Protein AF-E0S555-F1 (afdb_monomer_lite)

Secondary structure (DSSP, 8-state):
-TTEEEETTEEEEEETTEEEEEEEETTEEEEEEE--HHHHHHHHHHHHHHHHHHHTS----GGGT---S----

Structure (mmCIF, N/CA/C/O backbone):
data_AF-E0S555-F1
#
_entry.id   AF-E0S555-F1
#
loop_
_atom_site.group_PDB
_atom_site.id
_atom_site.type_symbol
_atom_site.label_atom_id
_atom_site.label_alt_id
_atom_site.label_comp_id
_atom_site.label_asym_id
_atom_site.label_entity_id
_atom_site.label_seq_id
_atom_site.pdbx_PDB_ins_code
_atom_site.Cartn_x
_atom_site.Cartn_y
_atom_site.Cartn_z
_atom_site.occupancy
_atom_site.B_iso_or_equiv
_atom_site.auth_seq_id
_atom_site.auth_comp_id
_atom_site.auth_asym_id
_atom_site.auth_atom_id
_atom_site.pdbx_PDB_model_num
ATOM 1 N N . MET A 1 1 ? 15.002 -15.303 1.277 1.00 62.66 1 MET A N 1
ATOM 2 C CA . MET A 1 1 ? 14.011 -15.371 0.183 1.00 62.66 1 MET A CA 1
ATOM 3 C C . MET A 1 1 ? 14.716 -14.941 -1.095 1.00 62.66 1 MET A C 1
ATOM 5 O O . MET A 1 1 ? 15.431 -13.950 -1.024 1.00 62.66 1 MET A O 1
ATOM 9 N N . PRO A 1 2 ? 14.620 -15.677 -2.216 1.00 74.31 2 PRO A N 1
ATOM 10 C CA . PRO A 1 2 ? 15.150 -15.196 -3.494 1.00 74.31 2 PRO A CA 1
ATOM 11 C C . PRO A 1 2 ? 14.567 -13.811 -3.806 1.00 74.31 2 PRO A C 1
ATOM 13 O O . PRO A 1 2 ? 13.388 -13.594 -3.533 1.00 74.31 2 PRO A O 1
ATOM 16 N N . TYR A 1 3 ? 15.382 -12.889 -4.325 1.00 74.19 3 TYR A N 1
ATOM 17 C CA . TYR A 1 3 ? 14.995 -11.504 -4.671 1.00 74.19 3 TYR A CA 1
ATOM 18 C C . TYR A 1 3 ? 14.623 -10.578 -3.500 1.00 74.19 3 TYR A C 1
ATOM 20 O O . TYR A 1 3 ? 14.349 -9.401 -3.724 1.00 74.19 3 TYR A O 1
ATOM 28 N N . TRP A 1 4 ? 14.646 -11.077 -2.261 1.00 74.56 4 TRP A N 1
ATOM 29 C CA . TRP A 1 4 ? 14.576 -10.237 -1.068 1.00 74.56 4 TRP A CA 1
ATOM 30 C C . TRP A 1 4 ? 15.946 -9.641 -0.778 1.00 74.56 4 TRP A C 1
ATOM 32 O O . TRP A 1 4 ? 16.946 -10.365 -0.736 1.00 74.56 4 TRP A O 1
ATOM 42 N N . ILE A 1 5 ? 15.965 -8.340 -0.532 1.00 76.50 5 ILE A N 1
ATOM 43 C CA . ILE A 1 5 ? 17.124 -7.609 -0.041 1.00 76.50 5 ILE A CA 1
ATOM 44 C C . ILE A 1 5 ? 16.635 -6.822 1.181 1.00 76.50 5 ILE A C 1
ATOM 46 O O . ILE A 1 5 ? 15.550 -6.254 1.169 1.00 76.50 5 ILE A O 1
ATOM 50 N N . GLY A 1 6 ? 17.382 -6.850 2.277 1.00 68.56 6 GLY A N 1
ATOM 51 C CA . GLY A 1 6 ? 17.113 -6.008 3.440 1.00 68.56 6 GLY A CA 1
ATOM 52 C C . GLY A 1 6 ? 18.345 -5.166 3.724 1.00 68.56 6 GLY A C 1
ATOM 53 O O . GLY A 1 6 ? 19.441 -5.725 3.785 1.00 68.56 6 GLY A O 1
ATOM 54 N N . ASP A 1 7 ? 18.171 -3.857 3.873 1.00 69.06 7 ASP A N 1
ATOM 55 C CA . ASP A 1 7 ? 19.200 -2.941 4.373 1.00 69.06 7 ASP A CA 1
ATOM 56 C C . ASP A 1 7 ? 18.640 -2.067 5.509 1.00 69.06 7 ASP A C 1
ATOM 58 O O . ASP A 1 7 ? 17.573 -2.363 6.056 1.00 69.06 7 ASP A O 1
ATOM 62 N N . ASP A 1 8 ? 19.372 -1.021 5.896 1.00 63.59 8 ASP A N 1
ATOM 63 C CA . ASP A 1 8 ? 18.983 -0.100 6.969 1.00 63.59 8 ASP A CA 1
ATOM 64 C C . ASP A 1 8 ? 17.636 0.615 6.704 1.00 63.59 8 ASP A C 1
ATOM 66 O O . ASP A 1 8 ? 17.048 1.161 7.636 1.00 63.59 8 ASP A O 1
ATOM 70 N N . ASN A 1 9 ? 17.116 0.574 5.468 1.00 64.62 9 ASN A N 1
ATOM 71 C CA . ASN A 1 9 ? 15.817 1.124 5.065 1.00 64.62 9 ASN A CA 1
ATOM 72 C C . ASN A 1 9 ? 14.675 0.087 5.086 1.00 64.62 9 ASN A C 1
ATOM 74 O O . ASN A 1 9 ? 13.547 0.412 4.720 1.00 64.62 9 ASN A O 1
ATOM 78 N N . GLY A 1 10 ? 14.937 -1.154 5.515 1.00 73.12 10 GLY A N 1
ATOM 79 C CA . GLY A 1 10 ? 13.911 -2.179 5.717 1.00 73.12 10 GLY A CA 1
ATOM 80 C C . GLY A 1 10 ? 13.810 -3.234 4.605 1.00 73.12 10 GLY A C 1
ATOM 81 O O . GLY A 1 10 ? 14.726 -3.406 3.795 1.00 73.12 10 GLY A O 1
ATOM 82 N N . PRO A 1 11 ? 12.734 -4.046 4.607 1.00 82.25 11 PRO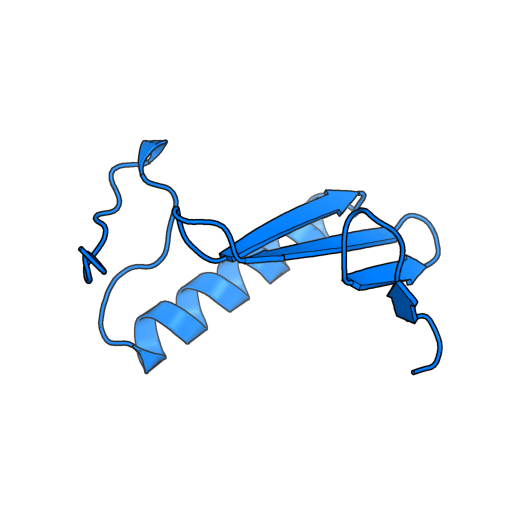 A N 1
ATOM 83 C CA . PRO A 1 11 ? 12.547 -5.112 3.629 1.00 82.25 11 PRO A CA 1
ATOM 84 C C . PRO A 1 11 ? 12.245 -4.547 2.237 1.00 82.25 11 PRO A C 1
ATOM 86 O O . PRO A 1 11 ? 11.304 -3.772 2.070 1.00 82.25 11 PRO A O 1
ATOM 89 N N . CYS A 1 12 ? 12.983 -5.014 1.226 1.00 83.56 12 CYS A N 1
ATOM 90 C CA . CYS A 1 12 ? 12.731 -4.685 -0.173 1.00 83.56 12 CYS A CA 1
ATOM 91 C C . CYS A 1 12 ? 12.747 -5.910 -1.105 1.00 83.56 12 CYS A C 1
ATOM 93 O O . CYS A 1 12 ? 13.365 -6.949 -0.833 1.00 83.56 12 CYS A O 1
ATOM 95 N N . TRP A 1 13 ? 12.047 -5.769 -2.228 1.00 88.06 13 TRP A N 1
ATOM 96 C CA . TRP A 1 13 ? 12.047 -6.679 -3.366 1.00 88.06 13 TRP A CA 1
ATOM 97 C C . TRP A 1 13 ? 12.567 -5.950 -4.595 1.00 88.06 13 TRP A C 1
ATOM 99 O O . TRP A 1 13 ? 12.063 -4.881 -4.935 1.00 88.06 13 TRP A O 1
ATOM 109 N N . LYS A 1 14 ? 13.537 -6.556 -5.289 1.00 86.81 14 LYS A N 1
ATOM 110 C CA . LYS A 1 14 ? 14.134 -5.974 -6.498 1.00 86.81 14 LYS A CA 1
ATOM 111 C C . LYS A 1 14 ? 13.977 -6.876 -7.716 1.00 86.81 14 LYS A C 1
ATOM 113 O O . LYS A 1 14 ? 14.138 -8.096 -7.626 1.00 86.81 14 LYS A O 1
ATOM 118 N N . GLY A 1 15 ? 13.700 -6.256 -8.857 1.00 86.44 15 GLY A N 1
ATOM 119 C CA . GLY A 1 15 ? 13.570 -6.872 -10.174 1.00 86.44 15 GLY A CA 1
ATOM 120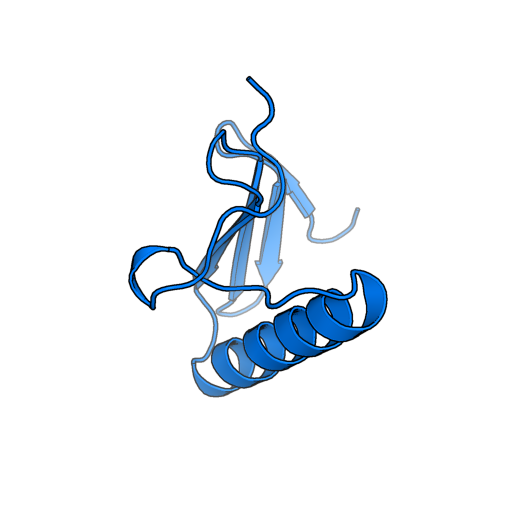 C C . GLY A 1 15 ? 13.974 -5.901 -11.287 1.00 86.44 15 GLY A C 1
ATOM 121 O O . GLY A 1 15 ? 14.487 -4.817 -11.021 1.00 86.44 15 GLY A O 1
ATOM 122 N N . ASP A 1 16 ? 13.761 -6.288 -12.543 1.00 87.62 16 ASP A N 1
ATOM 123 C CA . ASP A 1 16 ? 14.015 -5.402 -13.685 1.00 87.62 16 ASP A CA 1
ATOM 124 C C . ASP A 1 16 ? 13.010 -4.235 -13.678 1.00 87.62 16 ASP A C 1
ATOM 126 O O . ASP A 1 16 ? 11.808 -4.459 -13.815 1.00 87.62 16 ASP A O 1
ATOM 130 N N . ASN A 1 17 ? 13.499 -3.007 -13.471 1.00 86.81 17 ASN A N 1
ATOM 131 C CA . ASN A 1 17 ? 12.704 -1.779 -13.282 1.00 86.81 17 ASN A CA 1
ATOM 132 C C . ASN A 1 17 ? 11.676 -1.842 -12.133 1.00 86.81 17 ASN A C 1
ATOM 134 O O . ASN A 1 17 ? 10.644 -1.173 -12.188 1.00 86.81 17 ASN A O 1
ATOM 138 N N . ILE A 1 18 ? 11.939 -2.666 -11.111 1.00 89.94 18 ILE A N 1
ATOM 139 C CA . ILE A 1 18 ? 11.121 -2.743 -9.897 1.00 89.94 18 ILE A CA 1
ATOM 140 C C . ILE A 1 18 ? 12.033 -2.681 -8.672 1.00 89.94 18 ILE A C 1
ATOM 142 O O . ILE A 1 18 ? 12.906 -3.535 -8.502 1.00 89.94 18 ILE A O 1
ATOM 146 N N . ASP A 1 19 ? 11.777 -1.720 -7.793 1.00 89.50 19 ASP A N 1
ATOM 147 C CA . ASP A 1 19 ? 12.320 -1.653 -6.437 1.00 89.50 19 ASP A CA 1
ATOM 148 C C . ASP A 1 19 ? 11.165 -1.332 -5.494 1.00 89.50 19 ASP A C 1
ATOM 150 O O . ASP A 1 19 ? 10.658 -0.221 -5.522 1.00 89.50 19 ASP A O 1
ATOM 154 N N . LEU A 1 20 ? 10.698 -2.305 -4.715 1.00 90.12 20 LEU A N 1
ATOM 155 C CA . LEU A 1 20 ? 9.552 -2.153 -3.819 1.00 90.12 20 LEU A CA 1
ATOM 156 C C . LEU A 1 20 ? 10.004 -2.380 -2.385 1.00 90.12 20 LEU A C 1
ATOM 158 O O . LEU A 1 20 ? 10.509 -3.456 -2.068 1.00 90.12 20 LEU A O 1
ATOM 162 N N . TRP A 1 21 ? 9.757 -1.423 -1.502 1.00 89.50 21 TRP A N 1
ATOM 163 C CA . TRP A 1 21 ? 10.042 -1.545 -0.080 1.00 89.50 21 TRP A CA 1
ATOM 164 C C . TRP A 1 21 ? 8.825 -1.169 0.759 1.00 89.50 21 TRP A C 1
ATOM 166 O O . TRP A 1 21 ? 7.890 -0.509 0.297 1.00 89.50 21 TRP A O 1
ATOM 176 N N . ALA A 1 22 ? 8.820 -1.644 2.000 1.00 89.12 22 ALA A N 1
ATOM 177 C CA . ALA A 1 22 ? 7.760 -1.339 2.944 1.00 89.12 22 ALA A CA 1
ATOM 178 C C . ALA A 1 22 ? 8.317 -1.118 4.347 1.00 89.12 22 ALA A C 1
ATOM 180 O O . ALA A 1 22 ? 9.259 -1.792 4.763 1.00 89.12 22 ALA A O 1
ATOM 181 N N . SER A 1 23 ? 7.686 -0.211 5.085 1.00 87.31 23 SER A N 1
ATOM 182 C CA . SER A 1 23 ? 7.993 0.066 6.486 1.00 87.31 23 SER A CA 1
ATOM 183 C C . SER A 1 23 ? 6.711 0.129 7.312 1.00 87.31 23 SER A C 1
ATOM 185 O O . SER A 1 23 ? 5.620 0.377 6.794 1.00 87.31 23 SER A O 1
ATOM 187 N N . VAL A 1 24 ? 6.846 -0.129 8.610 1.00 87.50 24 VAL A N 1
ATOM 188 C CA . VAL A 1 24 ? 5.779 0.090 9.586 1.00 87.50 24 VAL A CA 1
ATOM 189 C C . VAL A 1 24 ? 6.095 1.391 10.305 1.00 87.50 24 VAL A C 1
ATOM 191 O O . VAL A 1 24 ? 7.057 1.462 11.064 1.00 87.50 24 VAL A O 1
ATOM 194 N N . GLU A 1 25 ? 5.263 2.395 10.075 1.00 84.00 25 GLU A N 1
ATOM 195 C CA . GLU A 1 25 ? 5.396 3.740 10.621 1.00 84.00 25 GLU A CA 1
ATOM 196 C C . GLU A 1 25 ? 4.261 4.032 11.618 1.00 84.00 25 GLU A C 1
ATOM 198 O O . GLU A 1 25 ? 3.222 3.363 11.596 1.00 84.00 25 GLU A O 1
ATOM 203 N N . PRO A 1 26 ? 4.385 5.056 12.483 1.00 81.00 26 PRO A N 1
ATOM 204 C CA . PRO A 1 26 ? 3.285 5.478 13.355 1.00 81.00 26 PRO A CA 1
ATOM 205 C C . PRO A 1 26 ? 1.997 5.836 12.595 1.00 81.00 26 PRO A C 1
ATOM 207 O O . PRO A 1 26 ? 0.904 5.705 13.138 1.00 81.00 26 PRO A O 1
ATOM 210 N N . SER A 1 27 ? 2.120 6.266 11.336 1.00 74.12 27 SER A N 1
ATOM 211 C CA . SER A 1 27 ? 1.005 6.561 10.433 1.00 74.12 27 SER A CA 1
ATOM 212 C C . SER A 1 27 ? 0.441 5.327 9.715 1.00 74.12 27 SER A C 1
ATOM 214 O O . SER A 1 27 ? -0.496 5.468 8.937 1.00 74.12 27 SER A O 1
ATOM 216 N N . GLY A 1 28 ? 0.965 4.122 9.956 1.00 82.00 28 GLY A N 1
ATOM 217 C CA . GLY A 1 28 ? 0.483 2.882 9.350 1.00 82.00 28 GLY A CA 1
ATOM 218 C C . GLY A 1 28 ? 1.546 2.142 8.539 1.00 82.00 28 GLY A C 1
ATOM 219 O O . GLY A 1 28 ? 2.731 2.173 8.853 1.00 82.00 28 GLY A O 1
ATOM 220 N N . ILE A 1 29 ? 1.111 1.412 7.511 1.00 88.19 29 ILE A N 1
ATOM 221 C CA . ILE A 1 29 ? 2.013 0.673 6.620 1.00 88.19 29 ILE A CA 1
ATOM 222 C C . ILE A 1 29 ? 2.383 1.588 5.459 1.00 88.19 29 ILE A C 1
ATOM 224 O O . ILE A 1 29 ? 1.517 1.948 4.665 1.00 88.19 29 ILE A O 1
ATOM 228 N N . GLN A 1 30 ? 3.665 1.916 5.341 1.00 88.31 30 GLN A N 1
ATOM 229 C CA . GLN A 1 30 ? 4.196 2.605 4.176 1.00 88.31 30 GLN A CA 1
ATOM 230 C C . GLN A 1 30 ? 4.655 1.577 3.145 1.00 88.31 30 GLN A C 1
ATOM 232 O O . GLN A 1 30 ? 5.377 0.637 3.473 1.00 88.31 30 GLN A O 1
ATOM 237 N N . ILE A 1 31 ? 4.255 1.780 1.892 1.00 90.50 31 ILE A N 1
ATOM 238 C CA . ILE A 1 31 ? 4.720 1.019 0.733 1.00 90.50 31 ILE A CA 1
ATOM 239 C C . ILE A 1 31 ? 5.209 2.036 -0.290 1.00 90.50 31 ILE A C 1
ATOM 241 O O . ILE A 1 31 ? 4.465 2.943 -0.655 1.00 90.50 31 ILE A O 1
ATOM 245 N N . ALA A 1 32 ? 6.450 1.903 -0.744 1.00 90.06 32 ALA A N 1
ATOM 246 C CA . ALA A 1 32 ? 7.060 2.853 -1.665 1.00 90.06 32 ALA A CA 1
ATOM 247 C C . ALA A 1 32 ? 8.091 2.162 -2.560 1.00 90.06 32 ALA A C 1
ATOM 249 O O . ALA A 1 32 ? 8.522 1.041 -2.286 1.00 90.06 32 ALA A O 1
ATOM 250 N N . GLY A 1 33 ? 8.466 2.820 -3.656 1.00 89.50 33 GLY A N 1
ATOM 251 C CA . GLY A 1 33 ? 9.364 2.211 -4.623 1.00 89.50 33 GLY A CA 1
ATOM 252 C C . GLY A 1 33 ? 9.281 2.768 -6.037 1.00 89.50 33 GLY A C 1
ATOM 253 O O . GLY A 1 33 ? 8.547 3.716 -6.303 1.00 89.50 33 GLY A O 1
ATOM 254 N N . GLU A 1 34 ? 10.024 2.131 -6.937 1.00 91.38 34 GLU A N 1
ATOM 255 C CA . GLU A 1 34 ? 9.929 2.305 -8.385 1.00 91.38 34 GLU A CA 1
ATOM 256 C C . GLU A 1 34 ? 9.238 1.086 -9.007 1.00 91.38 34 GLU A C 1
ATOM 258 O O . GLU A 1 34 ? 9.580 -0.060 -8.713 1.00 91.38 34 GLU A O 1
ATOM 263 N N . MET A 1 35 ? 8.248 1.333 -9.864 1.00 92.44 35 MET A N 1
ATOM 264 C CA . MET A 1 35 ? 7.488 0.322 -10.602 1.00 92.44 35 MET A CA 1
ATOM 265 C C . MET A 1 35 ? 6.817 0.992 -11.814 1.00 92.44 35 MET A C 1
ATOM 267 O O . MET A 1 35 ? 6.513 2.185 -11.735 1.00 92.44 35 MET A O 1
ATOM 271 N N . PRO A 1 36 ? 6.545 0.272 -12.921 1.00 94.62 36 PRO A N 1
ATOM 272 C CA . PRO A 1 36 ? 5.679 0.790 -13.978 1.00 94.62 36 PRO A CA 1
ATOM 273 C C . PRO A 1 36 ? 4.324 1.256 -13.425 1.00 94.62 36 PRO A C 1
ATOM 275 O O . PRO A 1 36 ? 3.686 0.536 -12.656 1.00 94.62 36 PRO A O 1
ATOM 278 N N . GLU A 1 37 ? 3.900 2.457 -13.820 1.00 94.56 37 GLU A N 1
ATOM 279 C CA . GLU A 1 37 ? 2.715 3.153 -13.291 1.00 94.56 37 GLU A CA 1
ATOM 280 C C . GLU A 1 37 ? 1.433 2.315 -13.413 1.00 94.56 37 GLU A C 1
ATOM 282 O O . GLU A 1 37 ? 0.673 2.189 -12.460 1.00 94.56 37 GLU A O 1
ATOM 287 N N . ASP A 1 38 ? 1.241 1.635 -14.544 1.00 95.50 38 ASP A N 1
ATOM 288 C CA . ASP A 1 38 ? 0.075 0.785 -14.796 1.00 95.50 38 ASP A CA 1
ATOM 289 C C . ASP A 1 38 ? 0.000 -0.430 -13.860 1.00 95.50 38 ASP A C 1
ATOM 291 O O . ASP A 1 38 ? -1.088 -0.857 -13.456 1.00 95.50 38 ASP A O 1
ATOM 295 N N . ILE A 1 39 ? 1.159 -0.991 -13.504 1.00 94.56 39 ILE A N 1
ATOM 296 C CA . ILE A 1 39 ? 1.259 -2.080 -12.533 1.00 94.56 39 ILE A CA 1
ATOM 297 C C . ILE A 1 39 ? 1.006 -1.530 -11.131 1.00 94.56 39 ILE A C 1
ATOM 299 O O . ILE A 1 39 ? 0.225 -2.135 -10.393 1.00 94.56 39 ILE A O 1
ATOM 303 N N . TRP A 1 40 ? 1.632 -0.402 -10.780 1.00 94.19 40 TRP A N 1
ATOM 304 C CA . TRP A 1 40 ? 1.492 0.226 -9.469 1.00 94.19 40 TRP A CA 1
ATOM 305 C C . TRP A 1 40 ? 0.035 0.574 -9.169 1.00 94.19 40 TRP A C 1
ATOM 307 O O . TRP A 1 40 ? -0.505 0.106 -8.168 1.00 94.19 40 TRP A O 1
ATOM 317 N N . ASP A 1 41 ? -0.626 1.307 -10.063 1.00 94.31 41 ASP A N 1
ATOM 318 C CA . ASP A 1 41 ? -1.998 1.780 -9.878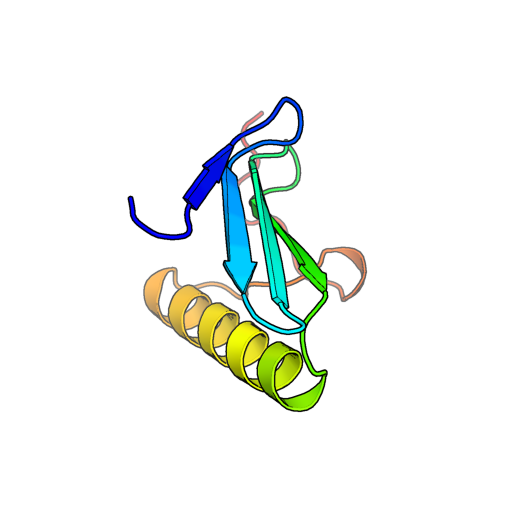 1.00 94.31 41 ASP A CA 1
ATOM 319 C C . ASP A 1 41 ? -2.970 0.621 -9.691 1.00 94.31 41 ASP A C 1
ATOM 321 O O . ASP A 1 41 ? -3.777 0.600 -8.758 1.00 94.31 41 ASP A O 1
ATOM 325 N N . LYS A 1 42 ? -2.861 -0.393 -10.555 1.00 96.31 42 LYS A N 1
ATOM 326 C CA . LYS A 1 42 ? -3.712 -1.577 -10.473 1.00 96.31 42 LYS A CA 1
ATOM 327 C C . LYS A 1 42 ? -3.463 -2.356 -9.186 1.00 96.31 42 LYS A C 1
ATOM 329 O O . LYS A 1 42 ? -4.409 -2.752 -8.509 1.00 96.31 42 LYS A O 1
ATOM 334 N N . TRP A 1 43 ? -2.200 -2.616 -8.867 1.00 94.62 43 TRP A N 1
ATOM 335 C CA . TRP A 1 43 ? -1.833 -3.423 -7.711 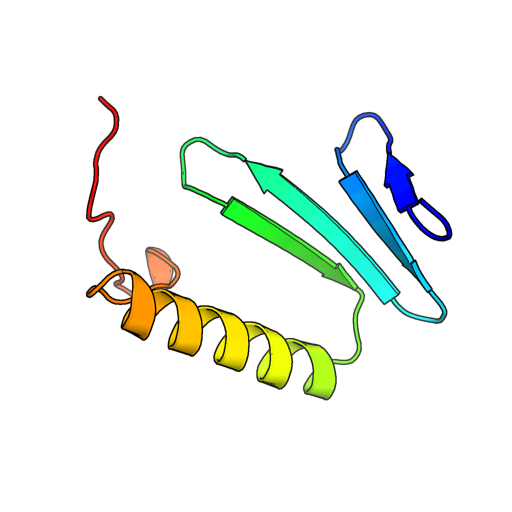1.00 94.62 43 TRP A CA 1
ATOM 336 C C . TRP A 1 43 ? -2.194 -2.735 -6.391 1.00 94.62 43 TRP A C 1
ATOM 338 O O . TRP A 1 43 ? -2.748 -3.376 -5.495 1.00 94.62 43 TRP A O 1
ATOM 348 N N . TYR A 1 44 ? -1.913 -1.438 -6.277 1.00 92.94 44 TYR A N 1
ATOM 349 C CA . TYR A 1 44 ? -2.201 -0.662 -5.079 1.00 92.94 44 TYR A CA 1
ATOM 350 C C . TYR A 1 44 ? -3.714 -0.528 -4.856 1.00 92.94 44 TYR A C 1
ATOM 352 O O . TYR A 1 44 ? -4.183 -0.709 -3.730 1.00 92.94 44 TYR A O 1
ATOM 360 N N . GLN A 1 45 ? -4.497 -0.327 -5.9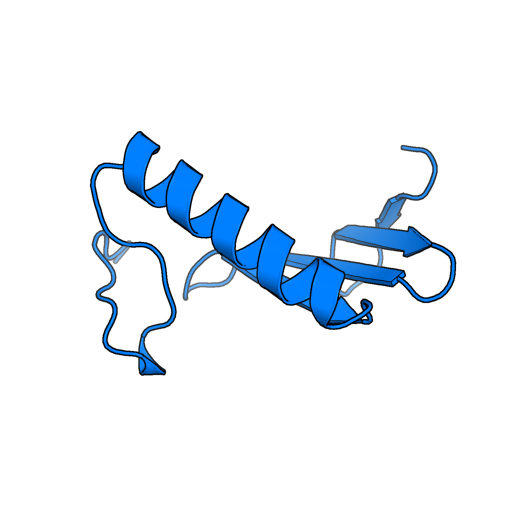23 1.00 94.56 45 GLN A N 1
ATOM 361 C CA . GLN A 1 45 ? -5.959 -0.352 -5.846 1.00 94.56 45 GLN A CA 1
ATOM 362 C C . GLN A 1 45 ? -6.481 -1.723 -5.379 1.00 94.56 45 GLN A C 1
ATOM 364 O O . GLN A 1 45 ? -7.234 -1.794 -4.408 1.00 94.56 45 GLN A O 1
ATOM 369 N N . ASP A 1 46 ? -6.014 -2.819 -5.991 1.00 97.31 46 ASP A N 1
ATOM 370 C CA . ASP A 1 46 ? -6.410 -4.185 -5.616 1.00 97.31 46 ASP A CA 1
ATOM 371 C C . ASP A 1 46 ? -6.096 -4.502 -4.141 1.00 97.31 46 ASP A C 1
ATOM 373 O O . ASP A 1 46 ? -6.849 -5.218 -3.473 1.00 97.31 46 ASP A O 1
ATOM 377 N N . LEU A 1 47 ? -4.964 -4.011 -3.626 1.00 94.94 47 LEU A N 1
ATOM 378 C CA . LEU A 1 47 ? -4.583 -4.157 -2.222 1.00 94.94 47 LEU A CA 1
ATOM 379 C C . LEU A 1 47 ? -5.567 -3.421 -1.305 1.00 94.94 47 LEU A C 1
ATOM 381 O O . LEU A 1 47 ? -6.064 -4.010 -0.340 1.00 94.94 47 LEU A O 1
ATOM 385 N N . ARG A 1 48 ? -5.859 -2.151 -1.609 1.00 94.12 48 ARG A N 1
ATOM 386 C CA . ARG A 1 48 ? -6.766 -1.309 -0.817 1.00 94.12 48 ARG A CA 1
ATOM 387 C C . ARG A 1 48 ? -8.180 -1.867 -0.780 1.00 94.12 48 ARG A C 1
ATOM 389 O O . ARG A 1 48 ? -8.775 -1.903 0.297 1.00 94.12 48 ARG A O 1
ATOM 396 N N . ASP A 1 49 ? -8.686 -2.358 -1.907 1.00 96.50 49 ASP A N 1
ATOM 397 C CA . ASP A 1 49 ? -10.028 -2.936 -2.000 1.00 96.50 49 ASP A CA 1
ATOM 398 C C . ASP A 1 49 ? -10.149 -4.207 -1.153 1.00 96.50 49 ASP A C 1
ATOM 400 O O . ASP A 1 49 ? -11.064 -4.330 -0.335 1.00 96.50 49 ASP A O 1
ATOM 404 N N . LYS A 1 50 ? -9.173 -5.119 -1.260 1.00 97.88 50 LYS A N 1
ATOM 405 C CA . LYS A 1 50 ? -9.148 -6.359 -0.464 1.00 97.88 50 LYS A CA 1
ATOM 406 C C . LYS A 1 50 ? -9.039 -6.088 1.031 1.00 97.88 50 LYS A C 1
ATOM 408 O O . LYS A 1 50 ? -9.703 -6.752 1.825 1.00 97.88 50 LYS A O 1
ATOM 413 N N . LEU A 1 51 ? -8.198 -5.136 1.434 1.00 95.19 51 LEU A N 1
ATOM 414 C CA . LEU A 1 51 ? -8.074 -4.765 2.842 1.00 95.19 51 LEU A CA 1
ATOM 415 C C . LEU A 1 51 ? -9.343 -4.078 3.350 1.00 95.19 51 LEU A C 1
ATOM 417 O O . LEU A 1 51 ? -9.783 -4.377 4.457 1.00 95.19 51 LEU A O 1
ATOM 421 N N . THR A 1 52 ? -9.958 -3.220 2.536 1.00 94.94 52 THR A N 1
ATOM 422 C CA . THR A 1 52 ? -11.221 -2.556 2.877 1.00 94.94 52 THR A CA 1
ATOM 423 C C . THR A 1 52 ? -12.329 -3.576 3.128 1.00 94.94 52 THR A C 1
ATOM 425 O O . THR A 1 52 ? -13.012 -3.508 4.153 1.00 94.94 52 THR A O 1
ATOM 428 N N . GLU A 1 53 ? -12.465 -4.566 2.240 1.00 97.38 53 GLU A N 1
ATOM 429 C CA . GLU A 1 53 ? -13.411 -5.672 2.398 1.00 97.38 53 GLU A CA 1
ATOM 430 C C . GLU A 1 53 ? -13.122 -6.488 3.667 1.00 97.38 53 GLU A C 1
ATOM 432 O O . GLU A 1 53 ? -14.018 -6.713 4.481 1.00 97.38 53 GLU A O 1
ATOM 437 N N . ALA A 1 54 ? -11.866 -6.897 3.869 1.00 97.44 54 ALA A N 1
ATOM 438 C CA . ALA A 1 54 ? -11.486 -7.768 4.978 1.00 97.44 54 ALA A CA 1
ATOM 439 C C . ALA A 1 54 ? -11.597 -7.093 6.355 1.00 97.44 54 ALA A C 1
ATOM 441 O O . ALA A 1 54 ? -11.920 -7.752 7.345 1.00 97.44 54 ALA A O 1
ATOM 442 N N . LEU A 1 55 ? -11.309 -5.793 6.436 1.00 92.88 55 LEU A N 1
ATOM 443 C CA . LEU A 1 55 ? -11.243 -5.051 7.695 1.00 92.88 55 LEU A CA 1
ATOM 444 C C . LEU A 1 55 ? -12.547 -4.305 8.0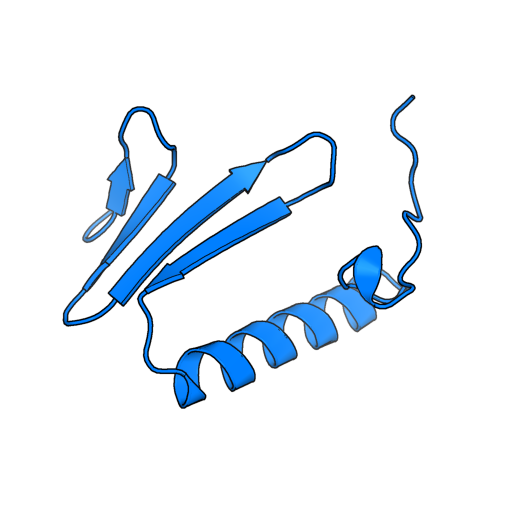28 1.00 92.88 55 LEU A C 1
ATOM 446 O O . LEU A 1 55 ? -12.757 -3.902 9.178 1.00 92.88 55 LEU A O 1
ATOM 450 N N . GLY A 1 56 ? -13.437 -4.112 7.049 1.00 94.25 56 GLY A N 1
ATOM 451 C CA . GLY A 1 56 ? -14.711 -3.414 7.233 1.00 94.25 56 GLY A CA 1
ATOM 452 C C . GLY A 1 56 ? -14.547 -1.910 7.483 1.00 94.25 56 GLY A C 1
ATOM 453 O O . GLY A 1 56 ? -15.270 -1.327 8.299 1.00 94.25 56 GLY A O 1
ATOM 454 N N . TYR A 1 57 ? -13.542 -1.289 6.863 1.00 91.94 57 TYR A N 1
ATOM 455 C CA . TYR A 1 57 ? -13.373 0.163 6.766 1.00 91.94 57 TYR A CA 1
ATOM 456 C C . TYR A 1 57 ? -12.449 0.534 5.614 1.00 91.94 57 TYR A C 1
ATOM 458 O O . TYR A 1 57 ? -11.589 -0.250 5.237 1.00 91.94 57 TYR A O 1
ATOM 466 N N . GLU A 1 58 ? -12.628 1.741 5.088 1.00 92.31 58 GLU A N 1
ATOM 467 C CA . GLU A 1 58 ? -11.865 2.253 3.954 1.00 92.31 58 GLU A CA 1
ATOM 468 C C . GLU A 1 58 ? -10.371 2.407 4.272 1.00 92.31 58 GLU A C 1
ATOM 470 O O . GLU A 1 58 ? -9.998 2.971 5.304 1.00 92.31 58 GLU A O 1
ATOM 475 N N . ILE A 1 59 ? -9.525 1.930 3.357 1.00 91.88 59 ILE A N 1
ATOM 476 C CA . ILE A 1 59 ? -8.066 2.067 3.407 1.00 91.88 59 ILE A CA 1
ATOM 477 C C . ILE A 1 59 ? -7.612 3.129 2.406 1.00 91.88 59 ILE A C 1
ATOM 479 O O . ILE A 1 59 ? -7.952 3.066 1.220 1.00 91.88 59 ILE A O 1
ATOM 483 N N . GLY A 1 60 ? -6.812 4.087 2.865 1.00 89.94 60 GLY A N 1
ATOM 484 C CA . GLY A 1 60 ? -6.265 5.153 2.033 1.00 89.94 60 GLY A CA 1
ATOM 485 C C . GLY A 1 60 ? -5.480 6.181 2.836 1.00 89.94 60 GLY A C 1
ATOM 486 O O . GLY A 1 60 ? -5.319 6.039 4.050 1.00 89.94 60 GLY A O 1
ATOM 487 N N . GLU A 1 61 ? -5.012 7.209 2.136 1.00 87.38 61 GLU A N 1
ATOM 488 C CA . GLU A 1 61 ? -4.167 8.253 2.704 1.00 87.38 61 GLU A CA 1
ATOM 489 C C . GLU A 1 61 ? -4.996 9.311 3.455 1.00 87.38 61 GLU A C 1
ATOM 491 O O . GLU A 1 61 ? -6.057 9.731 2.978 1.00 87.38 61 GLU A O 1
ATOM 496 N N . PRO A 1 62 ? -4.524 9.813 4.609 1.00 86.38 62 PRO A N 1
ATOM 497 C CA . PRO A 1 62 ? -5.193 10.901 5.322 1.00 86.38 62 PRO A CA 1
ATOM 498 C C . PRO A 1 62 ? -5.353 12.176 4.485 1.00 86.38 62 PRO A C 1
ATOM 500 O O . PRO A 1 62 ? -6.338 12.896 4.648 1.00 86.38 62 PRO A O 1
ATOM 503 N N . GLU A 1 63 ? -4.409 12.447 3.578 1.00 88.31 63 GLU A N 1
ATOM 504 C CA . GLU A 1 63 ? -4.441 13.602 2.669 1.00 88.31 63 GLU A CA 1
ATOM 505 C C . GLU A 1 63 ? -5.616 13.538 1.680 1.00 88.31 63 GLU A C 1
ATOM 507 O O . GLU A 1 63 ? -6.170 14.575 1.314 1.00 88.31 63 GLU A O 1
ATOM 512 N N . ASP A 1 64 ? -6.076 12.327 1.353 1.00 90.44 64 ASP A N 1
ATOM 513 C CA . ASP A 1 64 ? -7.261 12.075 0.526 1.00 90.44 64 ASP A CA 1
ATOM 514 C C . ASP A 1 64 ? -8.570 12.068 1.347 1.00 90.44 64 ASP A C 1
ATOM 516 O O . ASP A 1 64 ? -9.654 11.823 0.813 1.00 90.44 64 ASP A O 1
ATOM 520 N N . GLY A 1 65 ? -8.498 12.333 2.657 1.00 90.94 65 GLY A N 1
ATOM 521 C CA . GLY A 1 65 ? -9.651 12.409 3.560 1.00 90.94 65 GLY A CA 1
ATOM 522 C C . GLY A 1 65 ? -10.003 11.107 4.288 1.00 90.94 65 GLY A C 1
ATOM 523 O O . GLY A 1 65 ? -11.040 11.050 4.960 1.00 90.94 65 GLY A O 1
ATOM 524 N N . TYR A 1 66 ? -9.157 10.077 4.201 1.00 90.25 66 TYR A N 1
ATOM 525 C CA . TYR A 1 66 ? -9.348 8.823 4.932 1.00 90.25 66 TYR A CA 1
ATOM 526 C C . TYR A 1 66 ? -9.071 9.019 6.426 1.00 90.25 66 TYR A C 1
ATOM 528 O O . TYR A 1 66 ? -8.244 9.832 6.841 1.00 90.25 66 TYR A O 1
ATOM 536 N N . LYS A 1 67 ? -9.790 8.273 7.269 1.00 85.56 67 LYS A N 1
ATOM 537 C CA . LYS A 1 67 ? -9.671 8.374 8.729 1.00 85.56 67 LYS A CA 1
ATOM 538 C C . LYS A 1 67 ? -8.859 7.218 9.290 1.00 85.56 67 LYS A C 1
ATOM 540 O O . LYS A 1 67 ? -9.138 6.060 8.986 1.00 85.56 67 LYS A O 1
ATOM 545 N N . PHE A 1 68 ? -7.965 7.519 10.229 1.00 80.00 68 PHE A N 1
ATOM 546 C CA . PHE A 1 68 ? -7.408 6.501 11.113 1.00 80.00 68 PHE A CA 1
ATOM 547 C C . PHE A 1 68 ? -8.524 5.921 11.985 1.00 80.00 68 PHE A C 1
ATOM 549 O O . PHE A 1 68 ? -9.113 6.619 12.810 1.00 80.00 68 PHE A O 1
ATOM 556 N N . LYS A 1 69 ? -8.863 4.645 11.769 1.00 76.44 69 LYS A N 1
ATOM 557 C CA . LYS A 1 69 ? -9.923 3.972 12.538 1.00 76.44 69 LYS A CA 1
ATOM 558 C C . LYS A 1 69 ? -9.474 3.592 13.947 1.00 76.44 69 LYS A C 1
ATOM 560 O O . LYS A 1 69 ? -10.292 3.583 14.863 1.00 76.44 69 LYS A O 1
ATOM 565 N N . TYR A 1 70 ? -8.195 3.267 14.099 1.00 75.19 70 TYR A N 1
ATOM 566 C CA . TYR A 1 70 ? -7.592 2.874 15.364 1.00 75.19 70 TYR A CA 1
ATOM 567 C C . TYR A 1 70 ? -6.448 3.834 15.660 1.00 75.19 70 TYR A C 1
ATOM 569 O O . TYR A 1 70 ? -5.484 3.898 14.901 1.00 75.19 70 TYR A O 1
ATOM 577 N N . ASP A 1 71 ? -6.601 4.596 16.736 1.00 63.97 71 ASP A N 1
ATOM 578 C CA . ASP A 1 71 ? -5.526 5.374 17.337 1.00 63.97 71 ASP A CA 1
ATOM 579 C C . ASP A 1 71 ? -4.853 4.462 18.369 1.00 63.97 71 ASP A C 1
ATOM 581 O O . ASP A 1 71 ? -5.516 3.976 19.289 1.00 63.97 71 ASP A O 1
ATOM 585 N N . TRP A 1 72 ? -3.574 4.142 18.170 1.00 59.12 72 TRP A N 1
ATOM 586 C CA . TRP A 1 72 ? -2.800 3.296 19.089 1.00 59.12 72 TRP A CA 1
ATOM 587 C C . TRP A 1 72 ? -2.078 4.159 20.135 1.00 59.12 72 TRP A C 1
ATOM 589 O O . TRP A 1 72 ? -0.904 3.929 20.429 1.00 59.12 72 TRP A O 1
ATOM 599 N N . SER A 1 73 ? -2.774 5.179 20.647 1.00 55.31 73 SER A N 1
ATOM 600 C CA . SER A 1 73 ? -2.355 6.008 21.783 1.00 55.31 73 SER A CA 1
ATOM 601 C C . SER A 1 73 ? -2.385 5.244 23.103 1.00 55.31 73 SER A C 1
ATOM 603 O O . SER A 1 73 ? -3.401 4.543 23.330 1.00 55.31 73 SER A O 1
#

Foldseek 3Di:
DVQWDQDPQGIWGDDDQWIWGWDQDLQGIDIDTGDPPVCCVVVVVVVQVVCCVVVVHGDDDVVVVGDDPDNPD

Organism: Butyrivibrio proteoclasticus (strain ATCC 51982 / DSM 14932 / B316) (NCBI:txid515622)

pLDDT: mean 85.91, std 10.19, range [55.31, 97.88]

Radius of gyration: 13.99 Å; chains: 1; bounding box: 34×29×37 Å

Sequence (73 aa):
MPYWIGDDNGPCWKGDNIDLWASVEPSGIQIAGEMPEDIWDKWYQDLRDKLTEALGYEIGEPEDGYKFKYDWS